Protein AF-A0A528AID0-F1 (afdb_monomer_lite)

Sequence (72 aa):
IVLLERKQLTSGTTWHAAGLIGQLRGSQNMTRLAKYSADLYVKLEAETDVGTGMRQVGSITVALTEERKHEI

Radius of gyration: 16.35 Å; chains: 1; bounding box: 36×25×47 Å

Secondary structure (DSSP, 8-state):
-----SSSTTTTTTTT---------SSHHHHHHHHHHHHHHHHHHHHHS--------------SSHHHHHH-

Foldseek 3Di:
DDDDDPDDPCPPCNVVDPPDQAQDDPDPVSSVVSVVVLVCLVCCCVVPVDHSPDDPPHDDDDDPDVVVVVVD

pLDDT: mean 95.71, std 2.28, range [88.06, 98.38]

Structure (mmCIF, N/CA/C/O backbone):
data_AF-A0A528AID0-F1
#
_entry.id   AF-A0A528AID0-F1
#
loop_
_atom_site.group_PDB
_atom_site.id
_atom_site.type_symbol
_atom_site.label_atom_id
_atom_site.label_alt_id
_atom_site.label_comp_id
_atom_site.label_asym_id
_atom_site.label_entity_id
_atom_site.label_seq_id
_atom_site.pdbx_PDB_ins_code
_atom_site.Cartn_x
_atom_site.Cartn_y
_atom_site.Cartn_z
_atom_site.occupancy
_atom_site.B_iso_or_equiv
_atom_site.auth_seq_id
_atom_site.auth_comp_id
_atom_site.auth_asym_id
_atom_site.auth_atom_id
_atom_site.pdbx_PDB_model_num
ATOM 1 N N . ILE A 1 1 ? -5.970 -10.601 20.620 1.00 92.75 1 ILE A N 1
ATOM 2 C CA . ILE A 1 1 ? -4.767 -9.983 20.002 1.00 92.75 1 ILE A CA 1
ATOM 3 C C . ILE A 1 1 ? -4.656 -8.564 20.554 1.00 92.75 1 ILE A C 1
ATOM 5 O O . ILE A 1 1 ? -5.699 -7.953 20.741 1.00 92.75 1 ILE A O 1
ATOM 9 N N . VAL A 1 2 ? -3.451 -8.066 20.855 1.00 97.94 2 VAL A N 1
ATOM 10 C CA . VAL A 1 2 ? -3.214 -6.679 21.310 1.00 97.94 2 VAL A CA 1
ATOM 11 C C . VAL A 1 2 ? -2.235 -6.008 20.343 1.00 97.94 2 VAL A C 1
ATOM 13 O O . VAL A 1 2 ? -1.235 -6.627 19.983 1.00 97.94 2 VAL A O 1
ATOM 16 N N . LEU A 1 3 ? -2.524 -4.770 19.924 1.00 97.62 3 LEU A N 1
ATOM 17 C CA . LEU A 1 3 ? -1.661 -3.948 19.068 1.00 97.62 3 LEU A CA 1
ATOM 18 C C . LEU A 1 3 ? -1.134 -2.757 19.874 1.00 97.62 3 LEU A C 1
ATOM 20 O O . LEU A 1 3 ? -1.917 -2.041 20.495 1.00 97.62 3 LEU A O 1
ATOM 24 N N . LEU A 1 4 ? 0.184 -2.554 19.862 1.00 98.06 4 LEU A N 1
ATOM 25 C CA . LEU A 1 4 ? 0.844 -1.423 20.515 1.00 98.06 4 LEU A CA 1
ATOM 26 C C . LEU A 1 4 ? 1.328 -0.433 19.450 1.00 98.06 4 LEU A C 1
ATOM 28 O O . LEU A 1 4 ? 2.094 -0.802 18.565 1.00 98.06 4 LEU A O 1
ATOM 32 N N . GLU A 1 5 ? 0.891 0.819 19.557 1.00 97.88 5 GLU A N 1
ATOM 33 C CA . GLU A 1 5 ? 1.296 1.941 18.705 1.00 97.88 5 GLU A CA 1
ATOM 34 C C . GLU A 1 5 ? 1.891 3.036 19.597 1.00 97.88 5 GLU A C 1
ATOM 36 O O . GLU A 1 5 ? 1.354 3.335 20.663 1.00 97.88 5 GLU A O 1
ATOM 41 N N . ARG A 1 6 ? 3.016 3.627 19.180 1.00 97.88 6 ARG A N 1
ATOM 42 C CA . ARG A 1 6 ? 3.724 4.649 19.963 1.00 97.88 6 ARG A CA 1
ATOM 43 C C . ARG A 1 6 ? 2.923 5.949 20.066 1.00 97.88 6 ARG A C 1
ATOM 45 O O . ARG A 1 6 ? 3.027 6.635 21.079 1.00 97.88 6 ARG A O 1
ATOM 52 N N . LYS A 1 7 ? 2.199 6.328 19.007 1.00 97.25 7 LYS A N 1
ATOM 53 C CA . LYS A 1 7 ? 1.395 7.557 18.955 1.00 97.25 7 LYS A CA 1
ATOM 54 C C . LYS A 1 7 ? -0.014 7.278 18.429 1.00 97.25 7 LYS A C 1
ATOM 56 O O . LYS A 1 7 ? -0.871 6.824 19.174 1.00 97.25 7 LYS A O 1
ATOM 61 N N . GLN A 1 8 ? -0.260 7.575 17.158 1.00 97.88 8 GLN A N 1
ATOM 62 C CA . GLN A 1 8 ? -1.553 7.418 16.503 1.00 97.88 8 GLN A CA 1
ATOM 63 C C . GLN A 1 8 ? -1.373 6.471 15.326 1.00 97.88 8 GLN A C 1
ATOM 65 O O . GLN A 1 8 ? -0.340 6.517 14.649 1.00 97.88 8 GLN A O 1
ATOM 70 N N . LEU A 1 9 ? -2.380 5.638 15.060 1.00 97.94 9 LEU A N 1
ATOM 71 C CA . LEU A 1 9 ? -2.397 4.819 13.852 1.00 97.94 9 LEU A CA 1
ATOM 72 C C . LEU A 1 9 ? -2.115 5.692 12.626 1.00 97.94 9 LEU A C 1
ATOM 74 O O . LEU A 1 9 ? -2.487 6.860 12.589 1.00 97.94 9 LEU A O 1
ATOM 78 N N . THR A 1 10 ? -1.408 5.112 11.658 1.00 97.69 10 THR A N 1
ATOM 79 C CA . THR A 1 10 ? -0.950 5.750 10.412 1.00 97.69 10 THR A CA 1
ATOM 80 C C . THR A 1 10 ? 0.106 6.854 10.552 1.00 97.69 10 THR A C 1
ATOM 82 O O . THR A 1 10 ? 0.631 7.288 9.528 1.00 97.69 10 THR A O 1
ATOM 85 N N . SER A 1 11 ? 0.486 7.280 11.765 1.00 96.75 11 SER A N 1
ATOM 86 C CA . SER A 1 11 ? 1.406 8.420 11.977 1.00 96.75 11 SER A CA 1
ATOM 87 C C . SER A 1 11 ? 2.872 8.189 11.560 1.00 96.75 11 SER A C 1
ATOM 89 O O . SER A 1 11 ? 3.675 9.120 11.619 1.00 96.75 11 SER A O 1
ATOM 91 N N . GLY A 1 12 ? 3.222 6.973 11.121 1.00 96.69 12 GLY A N 1
ATOM 92 C CA . GLY A 1 12 ? 4.500 6.637 10.483 1.00 96.69 12 GLY A CA 1
ATOM 93 C C . GLY A 1 12 ? 4.541 7.021 8.999 1.00 96.69 12 GLY A C 1
ATOM 94 O O . GLY A 1 12 ? 4.140 8.115 8.624 1.00 96.69 12 GLY A O 1
ATOM 95 N N . THR A 1 13 ? 5.006 6.121 8.128 1.00 97.25 13 THR A N 1
ATOM 96 C CA . THR A 1 13 ? 5.066 6.395 6.678 1.00 97.25 13 THR A CA 1
ATOM 97 C C . THR A 1 13 ? 3.735 6.212 5.948 1.00 97.25 13 THR A C 1
ATOM 99 O O . THR A 1 13 ? 3.595 6.620 4.797 1.00 97.25 13 THR A O 1
ATOM 102 N N . THR A 1 14 ? 2.742 5.612 6.610 1.00 97.50 14 THR A N 1
ATOM 103 C CA . THR A 1 14 ? 1.435 5.298 6.022 1.00 97.50 14 THR A CA 1
ATOM 104 C C . THR A 1 14 ? 0.673 6.548 5.594 1.00 97.50 14 THR A C 1
ATOM 106 O O . THR A 1 14 ? 0.147 6.567 4.486 1.00 97.50 14 THR A O 1
ATOM 109 N N . TRP A 1 15 ? 0.614 7.593 6.430 1.00 96.19 15 TRP A N 1
ATOM 110 C CA . TRP A 1 15 ? -0.211 8.774 6.136 1.00 96.19 15 TRP A CA 1
ATOM 111 C C . TRP A 1 15 ? 0.242 9.537 4.885 1.00 96.19 15 TRP A C 1
ATOM 113 O O . TRP A 1 15 ? -0.585 10.147 4.217 1.00 96.19 15 TRP A O 1
ATOM 123 N N . HIS A 1 16 ? 1.541 9.509 4.574 1.00 96.25 16 HIS A N 1
ATOM 124 C CA . HIS A 1 16 ? 2.125 10.255 3.457 1.00 96.25 16 HIS A CA 1
ATOM 125 C C . HIS A 1 16 ? 2.432 9.369 2.241 1.00 96.25 16 HIS A C 1
ATOM 127 O O . HIS A 1 16 ? 3.177 9.773 1.344 1.00 96.25 16 HIS A O 1
ATOM 133 N N . ALA A 1 17 ? 1.933 8.132 2.213 1.00 96.81 17 ALA A N 1
ATOM 134 C CA . ALA A 1 17 ? 2.088 7.270 1.053 1.00 96.81 17 ALA A CA 1
ATOM 135 C C . ALA A 1 17 ? 1.252 7.807 -0.122 1.00 96.81 17 ALA A C 1
ATOM 137 O O . ALA A 1 17 ? 0.096 8.179 0.047 1.00 96.81 17 ALA A O 1
ATOM 138 N N . ALA A 1 18 ? 1.803 7.771 -1.340 1.00 96.31 18 ALA A N 1
ATOM 139 C CA . ALA A 1 18 ? 1.081 8.183 -2.551 1.00 96.31 18 ALA A CA 1
ATOM 140 C C . ALA A 1 18 ? -0.079 7.238 -2.939 1.00 96.31 18 ALA A C 1
ATOM 142 O O . ALA A 1 18 ? -0.836 7.541 -3.856 1.00 96.31 18 ALA A O 1
ATOM 143 N N . GLY A 1 19 ? -0.201 6.076 -2.285 1.00 94.75 19 GLY A N 1
ATOM 144 C CA . GLY A 1 19 ? -1.308 5.135 -2.500 1.00 94.75 19 GLY A CA 1
ATOM 145 C C . GLY A 1 19 ? -1.228 4.299 -3.784 1.00 94.75 19 GLY A C 1
ATOM 146 O O . GLY A 1 19 ? -2.228 3.714 -4.188 1.00 94.75 19 GLY A O 1
ATOM 147 N N . LEU A 1 20 ? -0.065 4.215 -4.441 1.00 95.88 20 LEU A N 1
ATOM 148 C CA . LEU A 1 20 ? 0.102 3.400 -5.651 1.00 95.88 20 LEU A CA 1
ATOM 149 C C . LEU A 1 20 ? 0.113 1.898 -5.324 1.00 95.88 20 LEU A C 1
ATOM 151 O O . LEU A 1 20 ? 0.962 1.422 -4.570 1.00 95.88 20 LEU A O 1
ATOM 155 N N . ILE A 1 21 ? -0.785 1.137 -5.954 1.00 93.94 21 ILE A N 1
ATOM 156 C CA . ILE A 1 21 ? -0.929 -0.313 -5.754 1.00 93.94 21 ILE A CA 1
ATOM 157 C C . ILE A 1 21 ? -0.711 -1.037 -7.091 1.00 93.94 21 ILE A C 1
ATOM 159 O O . ILE A 1 21 ? -1.650 -1.397 -7.795 1.00 93.94 21 ILE A O 1
ATOM 163 N N . GLY A 1 22 ? 0.554 -1.250 -7.465 1.00 92.62 22 GLY A N 1
ATOM 164 C CA . GLY A 1 22 ? 0.911 -2.133 -8.585 1.00 92.62 22 GLY A CA 1
ATOM 165 C C . GLY A 1 22 ? 0.931 -3.601 -8.150 1.00 92.62 22 GLY A C 1
ATOM 166 O O . GLY A 1 22 ? 1.293 -3.879 -7.006 1.00 92.62 22 GLY A O 1
ATOM 167 N N . GLN A 1 23 ? 0.624 -4.549 -9.040 1.00 88.38 23 GLN A N 1
ATOM 168 C CA . GLN A 1 23 ? 0.577 -5.984 -8.696 1.00 88.38 23 GLN A CA 1
ATOM 169 C C . GLN A 1 23 ? 1.865 -6.755 -9.027 1.00 88.38 23 GLN A C 1
ATOM 171 O O . GLN A 1 23 ? 2.226 -7.677 -8.302 1.00 88.38 23 GLN A O 1
ATOM 176 N N . LEU A 1 24 ? 2.589 -6.374 -10.082 1.00 91.38 24 LEU A N 1
ATOM 177 C CA . LEU A 1 24 ? 3.808 -7.077 -10.493 1.00 91.38 24 LEU A CA 1
ATOM 178 C C . LEU A 1 24 ? 4.990 -6.727 -9.582 1.00 91.38 24 LEU A C 1
ATOM 180 O O . LEU A 1 24 ? 5.184 -5.570 -9.196 1.00 91.38 24 LEU A O 1
ATOM 184 N N . ARG A 1 25 ? 5.773 -7.740 -9.209 1.00 92.38 25 ARG A N 1
ATOM 185 C CA . ARG A 1 25 ? 6.980 -7.618 -8.379 1.00 92.38 25 ARG A CA 1
ATOM 186 C C . ARG A 1 25 ? 8.073 -8.532 -8.927 1.00 92.38 25 ARG A C 1
ATOM 188 O O . ARG A 1 25 ? 7.770 -9.515 -9.590 1.00 92.38 25 ARG A O 1
ATOM 195 N N . GLY A 1 26 ? 9.329 -8.270 -8.557 1.00 91.44 26 GLY A N 1
ATOM 196 C CA . GLY A 1 26 ? 10.493 -9.048 -9.013 1.00 91.44 26 GLY A CA 1
ATOM 197 C C . GLY A 1 26 ? 10.522 -10.525 -8.589 1.00 91.44 26 GLY A C 1
ATOM 198 O O . GLY A 1 26 ? 11.435 -11.247 -8.966 1.00 91.44 26 GLY A O 1
ATOM 199 N N . SER A 1 27 ? 9.545 -11.000 -7.809 1.00 95.50 27 SER A N 1
ATOM 200 C CA . SER A 1 27 ? 9.378 -12.423 -7.512 1.00 95.50 27 SER A CA 1
ATOM 201 C C . SER A 1 27 ? 7.910 -12.842 -7.537 1.00 95.50 27 SER A C 1
ATOM 203 O O . SER A 1 27 ? 6.993 -12.044 -7.298 1.00 95.50 27 SER A O 1
ATOM 205 N N . GLN A 1 28 ? 7.681 -14.134 -7.779 1.00 96.12 28 GLN A N 1
ATOM 206 C CA . GLN A 1 28 ? 6.337 -14.707 -7.835 1.00 96.12 28 GLN A CA 1
ATOM 207 C C . GLN A 1 28 ? 5.598 -14.570 -6.494 1.00 96.12 28 GLN A C 1
ATOM 209 O O . GLN A 1 28 ? 4.413 -14.247 -6.470 1.00 96.12 28 GLN A O 1
ATOM 214 N N . ASN A 1 29 ? 6.295 -14.762 -5.370 1.00 97.75 29 ASN A N 1
ATOM 215 C CA . ASN A 1 29 ? 5.695 -14.639 -4.038 1.00 97.75 29 ASN A CA 1
ATOM 216 C C . ASN A 1 29 ? 5.289 -13.198 -3.725 1.00 97.75 29 ASN A C 1
ATOM 218 O O . ASN A 1 29 ? 4.187 -12.966 -3.233 1.00 97.75 29 ASN A O 1
ATOM 222 N N . MET A 1 30 ? 6.130 -12.227 -4.082 1.00 97.38 30 MET A N 1
ATOM 223 C CA . MET A 1 30 ? 5.791 -10.817 -3.901 1.00 97.38 30 MET A CA 1
ATOM 224 C C . MET A 1 30 ? 4.633 -10.390 -4.810 1.00 97.38 30 MET A C 1
ATOM 226 O O . MET A 1 30 ? 3.789 -9.602 -4.391 1.00 97.38 30 MET A O 1
ATOM 230 N N . THR A 1 31 ? 4.544 -10.951 -6.019 1.00 96.38 31 THR A N 1
ATOM 231 C CA . THR A 1 31 ? 3.412 -10.722 -6.931 1.00 96.38 31 THR A CA 1
ATOM 232 C C . THR A 1 31 ? 2.112 -11.289 -6.356 1.00 96.38 31 THR A C 1
ATOM 234 O O . THR A 1 31 ? 1.090 -10.608 -6.356 1.00 96.38 31 THR A O 1
ATOM 237 N N . ARG A 1 32 ? 2.141 -12.506 -5.791 1.00 97.31 32 ARG A N 1
ATOM 238 C CA . ARG A 1 32 ? 0.979 -13.091 -5.095 1.00 97.31 32 ARG A CA 1
ATOM 239 C C . ARG A 1 32 ? 0.521 -12.220 -3.924 1.00 97.31 32 ARG A C 1
ATOM 241 O O . ARG A 1 32 ? -0.675 -11.983 -3.793 1.00 97.31 32 ARG A O 1
ATOM 248 N N . LEU A 1 33 ? 1.458 -11.721 -3.113 1.00 97.50 33 LEU A N 1
ATOM 249 C CA . LEU A 1 33 ? 1.151 -10.838 -1.985 1.00 97.50 33 LEU A CA 1
ATOM 250 C C . LEU A 1 33 ? 0.516 -9.521 -2.449 1.00 97.50 33 LEU A C 1
ATOM 252 O O . LEU A 1 33 ? -0.524 -9.127 -1.932 1.00 97.50 33 LEU A O 1
ATOM 256 N N . ALA A 1 34 ? 1.101 -8.863 -3.453 1.00 96.25 34 ALA A N 1
ATOM 257 C CA . ALA A 1 34 ? 0.567 -7.613 -3.987 1.00 96.25 34 ALA A CA 1
ATOM 258 C C . ALA A 1 34 ? -0.823 -7.797 -4.619 1.00 96.25 34 ALA A C 1
ATOM 260 O O . ALA A 1 34 ? -1.699 -6.953 -4.426 1.00 96.25 34 ALA A O 1
ATOM 261 N N . LYS A 1 35 ? -1.046 -8.916 -5.323 1.00 96.12 35 LYS A N 1
ATOM 262 C CA . LYS A 1 35 ? -2.367 -9.288 -5.839 1.00 96.12 35 LYS A CA 1
ATOM 263 C C . LYS A 1 35 ? -3.378 -9.461 -4.705 1.00 96.12 35 LYS A C 1
ATOM 265 O O . LYS A 1 35 ? -4.441 -8.857 -4.758 1.00 96.12 35 L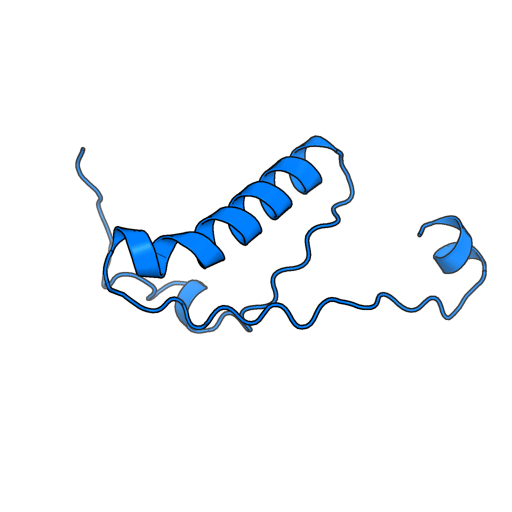YS A O 1
ATOM 270 N N . TYR A 1 36 ? -3.026 -10.217 -3.663 1.00 97.25 36 TYR A N 1
ATOM 271 C CA . TYR A 1 36 ? -3.888 -10.395 -2.495 1.00 97.25 36 TYR A CA 1
ATOM 272 C C . TYR A 1 36 ? -4.269 -9.055 -1.851 1.00 97.25 36 TYR A C 1
ATOM 274 O O . TYR A 1 36 ? -5.445 -8.820 -1.591 1.00 97.25 36 TYR A O 1
ATOM 282 N N . SER A 1 37 ? -3.303 -8.152 -1.640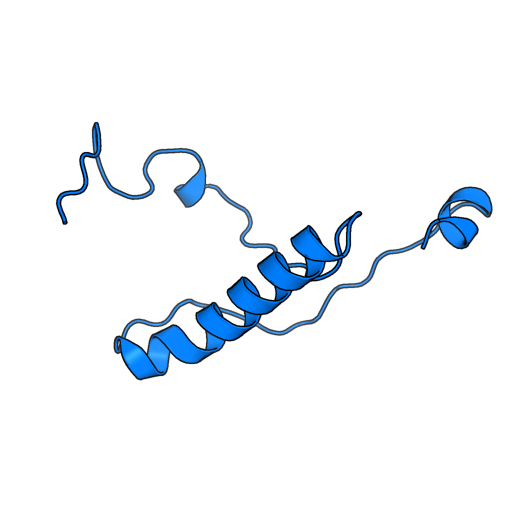 1.00 96.19 37 SER A N 1
ATOM 283 C CA . SER A 1 37 ? -3.577 -6.818 -1.092 1.00 96.19 37 SER A CA 1
ATOM 284 C C . SER A 1 37 ? -4.545 -6.020 -1.967 1.00 96.19 37 SER A C 1
ATOM 286 O O . SER A 1 37 ? -5.483 -5.425 -1.444 1.00 96.19 37 SER A O 1
ATOM 288 N N . ALA A 1 38 ? -4.350 -6.030 -3.290 1.00 95.62 38 ALA A N 1
ATOM 289 C CA . ALA A 1 38 ? -5.243 -5.343 -4.220 1.00 95.62 38 ALA A CA 1
ATOM 290 C C . ALA A 1 38 ? -6.672 -5.913 -4.173 1.00 95.62 38 ALA A C 1
ATOM 292 O O . ALA A 1 38 ? -7.629 -5.145 -4.109 1.00 95.62 38 ALA A O 1
ATOM 293 N N . ASP A 1 39 ? -6.810 -7.242 -4.147 1.00 95.88 39 ASP A N 1
ATOM 294 C CA . ASP A 1 39 ? -8.106 -7.923 -4.057 1.00 95.88 39 ASP A CA 1
ATOM 295 C C . ASP A 1 39 ? -8.802 -7.648 -2.713 1.00 95.88 39 ASP A C 1
ATOM 297 O O . ASP A 1 39 ? -10.024 -7.503 -2.665 1.00 95.88 39 ASP A O 1
ATOM 301 N N . LEU A 1 40 ? -8.037 -7.560 -1.620 1.00 96.81 40 LEU A N 1
ATOM 302 C CA . LEU A 1 40 ? -8.547 -7.244 -0.287 1.00 96.81 40 LEU A CA 1
ATOM 303 C C . LEU A 1 40 ? -9.098 -5.816 -0.222 1.00 96.81 40 LEU A C 1
ATOM 305 O O . LEU A 1 40 ? -10.224 -5.622 0.228 1.00 96.81 40 LEU A O 1
ATOM 309 N N . TYR A 1 41 ? -8.354 -4.817 -0.707 1.00 96.56 41 TYR A N 1
ATOM 310 C CA . TYR A 1 41 ? -8.778 -3.411 -0.632 1.00 96.56 41 TYR A CA 1
ATOM 311 C C . TYR A 1 41 ? -10.101 -3.121 -1.346 1.00 96.56 41 TYR A C 1
ATOM 313 O O . TYR A 1 41 ? -10.816 -2.202 -0.954 1.00 96.56 41 TYR A O 1
ATOM 321 N N . VAL A 1 42 ? -10.437 -3.915 -2.360 1.00 95.94 42 VAL A N 1
ATOM 322 C CA . VAL A 1 42 ? -11.703 -3.821 -3.102 1.00 95.94 42 VAL A CA 1
ATOM 323 C C . VAL A 1 42 ? -12.873 -4.386 -2.297 1.00 95.94 42 VAL A C 1
ATOM 325 O O . VAL A 1 42 ? -14.002 -3.939 -2.455 1.00 95.94 42 VAL A O 1
ATOM 328 N N . LYS A 1 43 ? -12.616 -5.375 -1.436 1.00 97.06 43 LYS A N 1
ATOM 329 C CA . LYS A 1 43 ? -13.643 -6.067 -0.645 1.00 97.06 43 LYS A CA 1
ATOM 330 C C . LYS A 1 43 ? -13.876 -5.430 0.722 1.00 97.06 43 LYS A C 1
ATOM 332 O O . LYS A 1 43 ? -14.967 -5.571 1.261 1.00 97.06 43 LYS A O 1
ATOM 337 N N . LEU A 1 44 ? -12.877 -4.734 1.267 1.00 97.44 44 LEU A N 1
ATOM 338 C CA . LEU A 1 44 ? -12.916 -4.195 2.631 1.00 97.44 44 LEU A CA 1
ATOM 339 C C . LEU A 1 44 ? -14.098 -3.265 2.893 1.00 97.44 44 LEU A C 1
ATOM 341 O O . LEU A 1 44 ? -14.659 -3.312 3.982 1.00 97.44 44 LEU A O 1
ATOM 345 N N . GLU A 1 45 ? -14.495 -2.446 1.921 1.00 96.88 45 GLU A N 1
ATOM 346 C CA . GLU A 1 45 ? -15.650 -1.560 2.094 1.00 96.88 45 GLU A CA 1
ATOM 347 C C . GLU A 1 45 ? -16.932 -2.363 2.342 1.00 96.88 45 GLU A C 1
ATOM 349 O O . GLU A 1 45 ? -17.664 -2.070 3.279 1.00 96.88 45 GLU A O 1
ATOM 354 N N . ALA A 1 46 ? -17.144 -3.451 1.597 1.00 96.94 46 ALA A N 1
ATOM 355 C CA . ALA A 1 46 ? -18.292 -4.333 1.801 1.00 96.94 46 ALA A CA 1
ATOM 356 C C . ALA A 1 46 ? -18.236 -5.106 3.133 1.00 96.94 46 ALA A C 1
ATOM 358 O O . ALA A 1 46 ? -19.276 -5.463 3.677 1.00 96.94 46 ALA A O 1
ATOM 359 N N . GLU A 1 47 ? -17.039 -5.390 3.650 1.00 97.75 47 GLU A N 1
ATOM 360 C CA . GLU A 1 47 ? -16.851 -6.117 4.912 1.00 97.75 47 GLU A CA 1
ATOM 361 C C . GLU A 1 47 ? -16.959 -5.208 6.147 1.00 97.75 47 GLU A C 1
ATOM 363 O O . GLU A 1 47 ? -17.384 -5.657 7.210 1.00 97.75 47 GLU A O 1
ATOM 368 N N . THR A 1 48 ? -16.564 -3.940 6.021 1.00 97.50 48 THR A N 1
ATOM 369 C CA . THR A 1 48 ? -16.351 -3.040 7.168 1.00 97.50 48 THR A CA 1
ATOM 370 C C . THR A 1 48 ? -17.223 -1.789 7.165 1.00 97.50 48 THR A C 1
ATOM 372 O O . THR A 1 48 ? -17.211 -1.069 8.158 1.00 97.50 48 THR A O 1
ATOM 375 N N . ASP A 1 49 ? -17.951 -1.518 6.076 1.00 97.06 49 ASP A N 1
ATOM 376 C CA . ASP A 1 49 ? -18.691 -0.267 5.834 1.00 97.06 49 ASP A CA 1
ATOM 377 C C . ASP A 1 49 ? -17.789 0.990 5.814 1.00 97.06 49 ASP A C 1
ATOM 379 O O . ASP A 1 49 ? -18.245 2.127 5.913 1.00 97.06 49 ASP A O 1
ATOM 383 N N . VAL A 1 50 ? -16.470 0.797 5.675 1.00 96.56 50 VAL A N 1
ATOM 384 C CA . VAL A 1 50 ? -15.475 1.870 5.588 1.00 96.56 50 VAL A CA 1
ATOM 385 C C . VAL A 1 50 ? -14.815 1.844 4.214 1.00 96.56 50 VAL A C 1
ATOM 387 O O . VAL A 1 50 ? -14.069 0.923 3.872 1.00 96.56 50 VAL A O 1
ATOM 390 N N . GLY A 1 51 ? -15.061 2.893 3.430 1.00 94.38 51 GLY A N 1
ATOM 391 C CA . GLY A 1 51 ? -14.474 3.055 2.102 1.00 94.38 51 GLY A CA 1
ATOM 392 C C . GLY A 1 51 ? -12.947 3.151 2.138 1.00 94.38 51 GLY A C 1
ATOM 393 O O . GLY A 1 51 ? -12.371 3.938 2.889 1.00 94.38 51 GLY A O 1
ATOM 394 N N . THR A 1 52 ? -12.276 2.375 1.282 1.00 94.69 52 THR A N 1
ATOM 395 C CA . THR A 1 52 ? -10.803 2.369 1.172 1.00 94.69 52 THR A CA 1
ATOM 396 C C . THR A 1 52 ? -10.262 3.441 0.225 1.00 94.69 52 THR A C 1
ATOM 398 O O . THR A 1 52 ? -9.058 3.690 0.197 1.00 94.69 52 THR A O 1
ATOM 401 N N . GLY A 1 53 ? -11.129 4.051 -0.590 1.00 95.00 53 GLY A N 1
ATOM 402 C CA . GLY A 1 53 ? -10.725 4.968 -1.660 1.00 95.00 53 GLY A CA 1
ATOM 403 C C . GLY A 1 53 ? -10.006 4.281 -2.829 1.00 95.00 53 GLY A C 1
ATOM 404 O O . GLY A 1 53 ? -9.410 4.962 -3.665 1.00 95.00 53 GLY A O 1
ATOM 405 N N . MET A 1 54 ? -10.041 2.944 -2.902 1.00 95.19 54 ME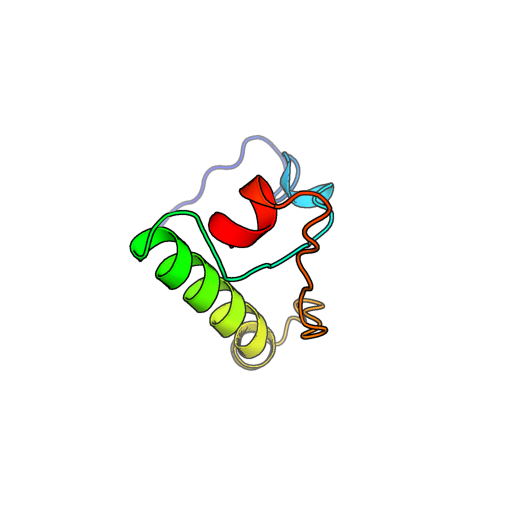T A N 1
ATOM 406 C CA . MET A 1 54 ? -9.364 2.173 -3.943 1.00 95.19 54 MET A CA 1
ATOM 407 C C . MET A 1 54 ? -9.915 2.498 -5.337 1.00 95.19 54 MET A C 1
ATOM 409 O O . MET A 1 54 ? -11.118 2.446 -5.584 1.00 95.19 54 MET A O 1
ATOM 413 N N . ARG A 1 55 ? -9.015 2.770 -6.290 1.00 94.75 55 ARG A N 1
ATOM 414 C CA . ARG A 1 55 ? -9.357 2.991 -7.703 1.00 94.75 55 ARG A CA 1
ATOM 415 C C . ARG A 1 55 ? -8.558 2.051 -8.596 1.00 94.75 55 ARG A C 1
ATOM 417 O O . ARG A 1 55 ? -7.341 2.173 -8.709 1.00 94.75 55 ARG A O 1
ATOM 424 N N . GLN A 1 56 ? -9.245 1.135 -9.275 1.00 94.06 56 GLN A N 1
ATOM 425 C CA . GLN A 1 56 ? -8.627 0.197 -10.217 1.00 94.06 56 GLN A CA 1
ATOM 426 C C . GLN A 1 56 ? -8.399 0.844 -11.590 1.00 94.06 56 GLN A C 1
ATOM 428 O O . GLN A 1 56 ? -9.072 0.532 -12.566 1.00 94.06 56 GLN A O 1
ATOM 433 N N . VAL A 1 57 ? -7.443 1.768 -11.665 1.00 94.88 57 VAL A N 1
ATOM 434 C CA . VAL A 1 57 ? -7.111 2.490 -12.911 1.00 94.88 57 VAL A CA 1
ATOM 435 C C . VAL A 1 57 ? -6.019 1.809 -13.746 1.00 94.88 57 VAL A C 1
ATOM 437 O O . VAL A 1 57 ? -5.620 2.325 -14.785 1.00 94.88 57 VAL A O 1
ATOM 440 N N . GLY A 1 58 ? -5.539 0.643 -13.305 1.00 91.94 58 GLY A N 1
ATOM 441 C CA . GLY A 1 58 ? -4.418 -0.059 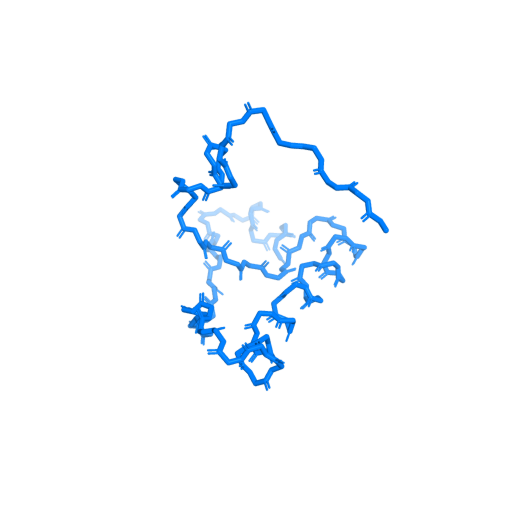-13.925 1.00 91.94 58 GLY A CA 1
ATOM 442 C C . GLY A 1 58 ? -3.068 0.621 -13.675 1.00 91.94 58 GLY A C 1
ATOM 443 O O . GLY A 1 58 ? -2.950 1.579 -12.913 1.00 91.94 58 GLY A O 1
ATOM 444 N N . SER A 1 59 ? -2.023 0.088 -14.304 1.00 92.00 59 SER A N 1
ATOM 445 C CA . SER A 1 59 ? -0.665 0.634 -14.253 1.00 92.00 59 SER A CA 1
ATOM 446 C C . SER A 1 59 ? 0.060 0.334 -15.556 1.00 92.00 59 SER A C 1
ATOM 448 O O . SER A 1 59 ? -0.082 -0.768 -16.083 1.00 92.00 59 SER A O 1
ATOM 450 N N . ILE A 1 60 ? 0.872 1.274 -16.036 1.00 92.44 60 ILE A N 1
ATOM 451 C CA . ILE A 1 60 ? 1.693 1.100 -17.237 1.00 92.44 60 ILE A CA 1
ATOM 452 C C . ILE A 1 60 ? 3.154 1.299 -16.849 1.00 92.44 60 ILE A C 1
ATOM 454 O O . ILE A 1 60 ? 3.516 2.323 -16.272 1.00 92.44 60 ILE A O 1
ATOM 458 N N . THR A 1 61 ? 3.988 0.322 -17.195 1.00 92.00 61 THR A N 1
ATOM 459 C CA . THR A 1 61 ? 5.446 0.438 -17.124 1.00 92.00 61 THR A CA 1
ATOM 460 C C . THR A 1 61 ? 5.963 0.687 -18.534 1.00 92.00 61 THR A C 1
ATOM 462 O O . THR A 1 61 ? 5.609 -0.047 -19.452 1.00 92.00 61 THR A O 1
ATOM 465 N N . VAL A 1 62 ? 6.792 1.714 -18.713 1.00 94.94 62 VAL A N 1
ATOM 466 C CA . VAL A 1 62 ? 7.349 2.091 -20.021 1.00 94.94 62 VAL A CA 1
ATOM 467 C C . VAL A 1 62 ? 8.828 1.704 -20.085 1.00 94.94 62 VAL A C 1
ATOM 469 O O . VAL A 1 62 ? 9.563 1.904 -19.117 1.00 94.94 62 VAL A O 1
ATOM 472 N N . ALA A 1 63 ? 9.262 1.161 -21.225 1.00 97.50 63 ALA A N 1
ATOM 473 C CA . ALA A 1 63 ? 10.668 0.916 -21.539 1.00 97.50 63 ALA A CA 1
ATOM 474 C C . ALA A 1 63 ? 11.182 1.987 -22.508 1.00 97.50 63 ALA A C 1
ATOM 476 O O . ALA A 1 63 ? 10.574 2.217 -23.551 1.00 97.50 63 ALA A O 1
ATOM 477 N N . LEU A 1 64 ? 12.298 2.631 -22.159 1.00 97.75 64 LEU A N 1
ATOM 478 C CA . LEU A 1 64 ? 12.966 3.637 -23.000 1.00 97.75 64 LEU A CA 1
ATOM 479 C C . LEU A 1 64 ? 14.291 3.131 -23.593 1.00 97.75 64 LEU A C 1
ATOM 481 O O . LEU A 1 64 ? 14.932 3.851 -24.353 1.00 97.75 64 LEU A O 1
ATOM 485 N N . THR A 1 65 ? 14.703 1.909 -23.245 1.00 98.38 65 THR A N 1
ATOM 486 C CA . THR A 1 65 ? 15.897 1.239 -23.776 1.00 98.38 65 THR A CA 1
ATOM 487 C C . THR A 1 65 ? 15.583 -0.226 -24.081 1.00 98.38 65 THR A C 1
ATOM 489 O O . THR A 1 65 ? 14.624 -0.786 -23.535 1.00 98.38 65 THR A O 1
ATOM 492 N N . GLU A 1 66 ? 16.386 -0.862 -24.938 1.00 98.06 66 GLU A N 1
ATOM 493 C CA . GLU A 1 66 ? 16.196 -2.278 -25.276 1.00 98.06 66 GLU A CA 1
ATOM 494 C C . GLU A 1 66 ? 16.469 -3.192 -24.077 1.00 98.06 66 GLU A C 1
ATOM 496 O O . GLU A 1 66 ? 15.785 -4.196 -23.909 1.00 98.06 66 GLU A O 1
ATOM 501 N N . GLU A 1 67 ? 17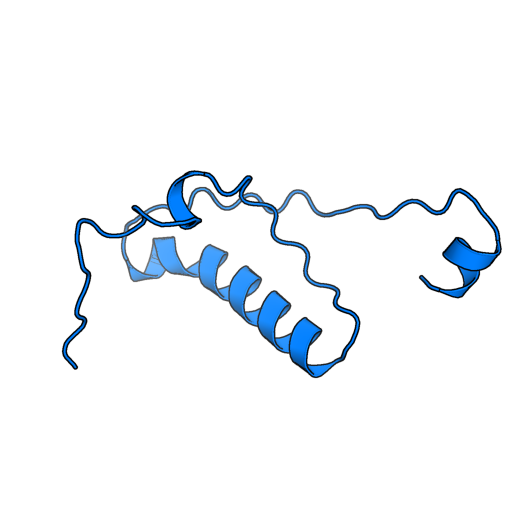.404 -2.851 -23.191 1.00 97.81 67 GLU A N 1
ATOM 502 C CA . GLU A 1 67 ? 17.659 -3.618 -21.967 1.00 97.81 67 GLU A CA 1
ATOM 503 C C . GLU A 1 67 ? 16.419 -3.626 -21.070 1.00 97.81 67 GLU A C 1
ATOM 505 O O . GLU A 1 67 ? 15.996 -4.683 -20.605 1.00 97.81 67 GLU A O 1
ATOM 510 N N . ARG A 1 68 ? 15.774 -2.462 -20.893 1.00 96.06 68 ARG A N 1
ATOM 511 C CA . ARG A 1 68 ? 14.546 -2.358 -20.096 1.00 96.06 68 ARG A CA 1
ATOM 512 C C . ARG A 1 68 ? 13.388 -3.139 -20.718 1.00 96.06 68 ARG A C 1
A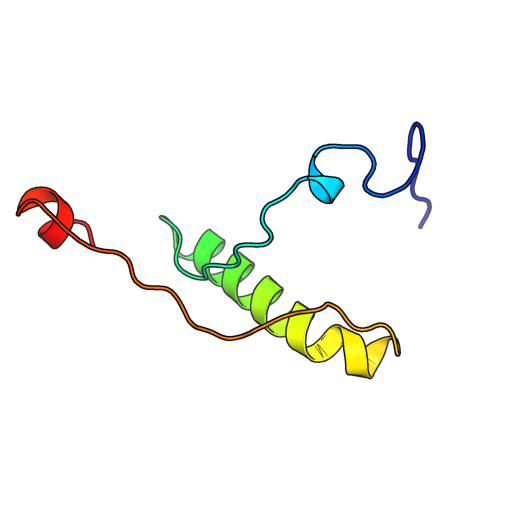TOM 514 O O . ARG A 1 68 ? 12.560 -3.672 -19.989 1.00 96.06 68 ARG A O 1
ATOM 521 N N . LYS A 1 69 ? 13.324 -3.208 -22.048 1.00 96.00 69 LYS A N 1
ATOM 522 C CA . LYS A 1 69 ? 12.327 -3.999 -22.779 1.00 96.00 69 LYS A CA 1
ATOM 523 C C . LYS A 1 69 ? 12.547 -5.506 -22.632 1.00 96.00 69 LYS A C 1
ATOM 525 O O . LYS A 1 69 ? 11.568 -6.232 -22.620 1.00 96.00 69 LYS A O 1
ATOM 530 N N . HIS A 1 70 ? 13.791 -5.975 -22.532 1.00 95.06 70 HIS A N 1
ATOM 531 C CA . HIS A 1 70 ? 14.073 -7.390 -22.256 1.00 95.06 70 HIS A CA 1
ATOM 532 C C . HIS A 1 70 ? 13.801 -7.776 -20.795 1.00 95.06 70 HIS A C 1
ATOM 534 O O . HIS A 1 70 ? 13.560 -8.945 -20.510 1.00 95.06 70 HIS A O 1
ATOM 540 N N . GLU A 1 71 ? 13.887 -6.816 -19.871 1.00 91.19 71 GLU A N 1
ATOM 541 C CA . GLU A 1 71 ? 13.613 -7.033 -18.447 1.00 91.19 71 GLU A CA 1
ATOM 542 C C . GLU A 1 71 ? 12.115 -7.197 -18.135 1.00 91.19 71 GLU A C 1
ATOM 544 O O . GLU A 1 71 ? 11.762 -7.987 -17.257 1.00 91.19 71 GLU A O 1
ATOM 549 N N . ILE A 1 72 ? 11.257 -6.410 -18.800 1.00 88.06 72 ILE A N 1
ATOM 550 C CA . ILE A 1 72 ? 9.793 -6.393 -18.605 1.00 88.06 72 ILE A CA 1
ATOM 551 C C . ILE A 1 72 ? 9.139 -7.531 -19.388 1.00 88.06 72 ILE A C 1
ATOM 553 O O . ILE A 1 72 ? 8.275 -8.208 -18.784 1.00 88.06 72 ILE A O 1
#